Protein AF-A0AAN5I9F1-F1 (afdb_monomer)

Nearest PDB structures (foldseek):
  7kpx-assembly1_B  TM=1.986E-01  e=1.483E+00  Saccharomyces cerevisiae S288C

Solvent-accessible surface area (backbone atoms only — not comparable to full-atom values): 9242 Å² total; per-residue (Å²): 133,80,82,74,81,68,79,74,70,71,75,77,71,81,75,78,91,63,56,66,69,60,22,33,63,76,34,43,66,61,52,50,63,41,63,37,80,84,54,79,50,70,48,93,84,70,50,95,58,64,52,44,32,70,51,36,42,48,44,32,50,22,73,34,20,48,59,43,52,34,35,48,86,70,85,63,97,42,65,68,60,44,50,46,17,26,76,47,32,63,88,56,75,46,90,88,34,33,31,41,43,89,88,78,63,54,75,26,62,35,40,61,60,45,49,52,48,32,55,73,78,34,45,70,60,42,50,52,52,35,52,55,48,46,75,74,48,76,71,73,77,64,97,48,70,57,55,50,57,47,67,67,69,75,132

Radius of gyration: 16.29 Å; Cα contacts (8 Å, |Δi|>4): 177; chains: 1; bounding box: 37×48×40 Å

Structure (mmCIF, N/CA/C/O backbone):
data_AF-A0AAN5I9F1-F1
#
_entry.id   AF-A0AAN5I9F1-F1
#
loop_
_atom_site.group_PDB
_atom_site.id
_atom_site.type_symbol
_atom_site.label_atom_id
_atom_site.label_alt_id
_atom_site.label_comp_id
_atom_site.label_asym_id
_atom_site.label_entity_id
_atom_site.label_seq_id
_atom_site.pdbx_PDB_ins_code
_atom_site.Cartn_x
_atom_site.Cartn_y
_atom_site.Cartn_z
_atom_site.occupancy
_atom_site.B_iso_or_equiv
_atom_site.auth_seq_id
_atom_site.auth_comp_id
_atom_site.auth_asym_id
_atom_site.auth_atom_id
_atom_site.pdbx_PDB_model_num
ATOM 1 N N . MET A 1 1 ? -20.626 31.340 -11.389 1.00 38.56 1 MET A N 1
ATOM 2 C CA . MET A 1 1 ? -19.797 30.284 -12.006 1.00 38.56 1 MET A CA 1
ATOM 3 C C . MET A 1 1 ? -19.918 29.055 -11.125 1.00 38.56 1 MET A C 1
ATOM 5 O O . MET A 1 1 ? -19.467 29.113 -9.990 1.00 38.56 1 MET A O 1
ATOM 9 N N . SER A 1 2 ? -20.624 28.018 -11.587 1.00 39.06 2 SER A N 1
ATOM 10 C CA . SER A 1 2 ? -20.723 26.750 -10.853 1.00 39.06 2 SER A CA 1
ATOM 11 C C . SER A 1 2 ? -19.345 26.102 -10.751 1.00 39.06 2 SER A C 1
ATOM 13 O O . SER A 1 2 ? -18.607 26.140 -11.740 1.00 39.06 2 SER A O 1
ATOM 15 N N . PRO A 1 3 ? -18.987 25.501 -9.604 1.00 43.28 3 PRO A N 1
ATOM 16 C CA . PRO A 1 3 ? -17.798 24.674 -9.510 1.00 43.28 3 PRO A CA 1
ATOM 17 C C . PRO A 1 3 ? -17.951 23.541 -10.519 1.00 43.28 3 PRO A C 1
ATOM 19 O O . PRO A 1 3 ? -18.918 22.784 -10.470 1.00 43.28 3 PRO A O 1
ATOM 22 N N . THR A 1 4 ? -17.025 23.482 -11.466 1.00 45.12 4 THR A N 1
ATOM 23 C CA . THR A 1 4 ? -16.868 22.379 -12.403 1.00 45.12 4 THR A CA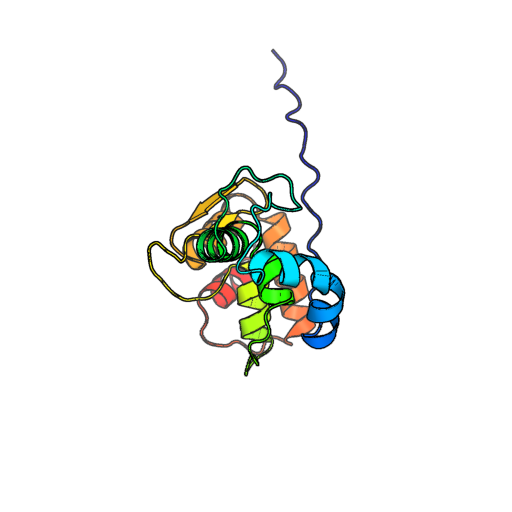 1
ATOM 24 C C . THR A 1 4 ? -16.932 21.068 -11.630 1.00 45.12 4 THR A C 1
ATOM 26 O O . THR A 1 4 ? -16.161 20.871 -10.688 1.00 45.12 4 THR A O 1
ATOM 29 N N . GLU A 1 5 ? -17.854 20.186 -12.027 1.00 43.50 5 GLU A N 1
ATOM 30 C CA . GLU A 1 5 ? -17.831 18.764 -11.698 1.00 43.50 5 GLU A CA 1
ATOM 31 C C . GLU A 1 5 ? -16.449 18.236 -12.072 1.00 43.50 5 GLU A C 1
ATOM 33 O O . GLU A 1 5 ? -16.166 17.860 -13.210 1.00 43.50 5 GLU A O 1
ATOM 38 N N . LYS A 1 6 ? -15.533 18.273 -11.103 1.00 41.56 6 LYS A N 1
ATOM 39 C CA . LYS A 1 6 ? -14.307 17.501 -11.155 1.00 41.56 6 LYS A CA 1
ATOM 40 C C . LYS A 1 6 ? -14.786 16.081 -11.367 1.00 41.56 6 LYS A C 1
ATOM 42 O O . LYS A 1 6 ? -15.486 15.565 -10.498 1.00 41.56 6 LYS A O 1
ATOM 47 N N . ASN A 1 7 ? -14.451 15.504 -12.523 1.00 38.41 7 ASN A N 1
ATOM 48 C CA . ASN A 1 7 ? -14.519 14.072 -12.778 1.00 38.41 7 ASN A CA 1
ATOM 49 C C . ASN A 1 7 ? -14.152 13.369 -11.471 1.00 38.41 7 ASN A C 1
ATOM 51 O O . ASN A 1 7 ? -12.974 13.351 -11.103 1.00 38.41 7 ASN A O 1
ATOM 55 N N . ARG A 1 8 ? -15.156 12.877 -10.729 1.00 40.22 8 ARG A N 1
ATOM 56 C CA . ARG A 1 8 ? -14.920 12.007 -9.584 1.00 40.22 8 ARG A CA 1
ATOM 57 C C . ARG A 1 8 ? -14.310 10.781 -10.224 1.00 40.22 8 ARG A C 1
ATOM 59 O O . ARG A 1 8 ? -15.023 9.946 -10.778 1.00 40.22 8 ARG A O 1
ATOM 66 N N . ILE A 1 9 ? -12.980 10.737 -10.239 1.00 44.44 9 ILE A N 1
ATOM 67 C CA . ILE A 1 9 ? -12.236 9.514 -10.475 1.00 44.44 9 ILE A CA 1
ATOM 68 C C . ILE A 1 9 ? -12.891 8.543 -9.506 1.00 44.44 9 ILE A C 1
ATOM 70 O O . ILE A 1 9 ? -12.842 8.781 -8.300 1.00 44.44 9 ILE A O 1
ATOM 74 N N . LYS A 1 10 ? -13.637 7.560 -10.036 1.00 45.25 10 LYS A N 1
ATOM 75 C CA . LYS A 1 10 ? -14.260 6.524 -9.213 1.00 45.25 10 LYS A CA 1
ATOM 76 C C . LYS A 1 10 ? -13.157 6.060 -8.284 1.00 45.25 10 LYS A C 1
ATOM 78 O O . LYS A 1 10 ? -12.128 5.612 -8.794 1.00 45.25 10 LYS A O 1
ATOM 83 N N . HIS A 1 11 ? -13.332 6.276 -6.979 1.00 49.12 11 HIS A N 1
ATOM 84 C CA . HIS A 1 11 ? -12.340 5.859 -6.002 1.00 49.12 11 HIS A CA 1
ATOM 85 C C . HIS A 1 11 ? -12.011 4.408 -6.343 1.00 49.12 11 HIS A C 1
ATOM 87 O O . HIS A 1 11 ? -12.949 3.607 -6.445 1.00 49.12 11 HIS A O 1
ATOM 93 N N . PRO A 1 12 ? -10.751 4.082 -6.678 1.00 61.00 12 PRO A N 1
ATOM 94 C CA . PRO A 1 12 ? -10.416 2.717 -7.020 1.00 61.00 12 PRO A CA 1
ATOM 95 C C . PRO A 1 12 ? -10.841 1.863 -5.832 1.00 61.00 12 PRO A C 1
ATOM 97 O O . PRO A 1 12 ? -10.392 2.083 -4.708 1.00 61.00 12 PRO A O 1
ATOM 100 N N . SER A 1 13 ? -11.786 0.955 -6.078 1.00 68.00 13 SER A N 1
ATOM 101 C CA . SER A 1 13 ? -12.277 0.034 -5.061 1.00 68.00 13 SER A CA 1
ATOM 102 C C . SER A 1 13 ? -11.080 -0.679 -4.455 1.00 68.00 13 SER A C 1
ATOM 104 O O . SER A 1 13 ? -10.219 -1.150 -5.209 1.00 68.00 13 SER A O 1
ATOM 106 N N . ILE A 1 14 ? -11.038 -0.780 -3.126 1.00 75.56 14 ILE A N 1
ATOM 107 C CA . ILE A 1 14 ? -9.993 -1.525 -2.429 1.00 75.56 14 ILE A CA 1
ATOM 108 C C . ILE A 1 14 ? -9.919 -2.918 -3.042 1.00 75.56 14 ILE A C 1
ATOM 110 O O . ILE A 1 14 ? -10.869 -3.698 -2.999 1.00 75.56 14 ILE A O 1
ATOM 114 N N . THR A 1 15 ? -8.784 -3.234 -3.660 1.00 82.56 15 THR A N 1
ATOM 115 C CA . THR A 1 15 ? -8.563 -4.581 -4.173 1.00 82.56 15 THR A CA 1
ATOM 116 C C . THR A 1 15 ? -8.537 -5.532 -2.981 1.00 82.56 15 THR A C 1
ATOM 118 O O . THR A 1 15 ? -7.743 -5.267 -2.074 1.00 82.56 15 THR A O 1
ATOM 121 N N . PRO A 1 16 ? -9.317 -6.626 -2.966 1.00 85.44 16 PRO A N 1
ATOM 122 C CA . PRO A 1 16 ? -9.365 -7.526 -1.818 1.00 85.44 16 PRO A CA 1
ATOM 123 C C . PRO A 1 16 ? -7.975 -8.016 -1.417 1.00 85.44 16 PRO A C 1
ATOM 125 O O . PRO A 1 16 ? -7.178 -8.398 -2.287 1.00 85.44 16 PRO A O 1
ATOM 128 N N . PHE A 1 17 ? -7.679 -8.014 -0.117 1.00 89.50 17 PHE A N 1
ATOM 129 C CA . PHE A 1 17 ? -6.482 -8.676 0.380 1.00 89.50 17 PHE A CA 1
ATOM 130 C C . PHE A 1 17 ? -6.622 -10.192 0.200 1.00 89.50 17 PHE A C 1
ATOM 132 O O . PHE A 1 17 ? -7.605 -10.805 0.604 1.00 89.50 17 PHE A O 1
ATOM 139 N N . VAL A 1 18 ? -5.636 -10.809 -0.449 1.00 88.19 18 VAL A N 1
ATOM 140 C CA . VAL A 1 18 ? -5.637 -12.247 -0.742 1.00 88.19 18 VAL A CA 1
ATOM 141 C C . VAL A 1 18 ? -4.389 -12.905 -0.178 1.00 88.19 18 VAL A C 1
ATOM 143 O O . VAL A 1 18 ? -3.351 -12.255 -0.016 1.00 88.19 18 VAL A O 1
ATOM 146 N N . SER A 1 19 ? -4.460 -14.216 0.060 1.00 82.44 19 SER A N 1
ATOM 147 C CA . SER A 1 19 ? -3.309 -15.020 0.483 1.00 82.44 19 SER A CA 1
ATOM 148 C C . SER A 1 19 ? -2.105 -14.846 -0.454 1.00 82.44 19 SER A C 1
ATOM 150 O O . SER A 1 19 ? -2.231 -14.446 -1.617 1.00 82.44 19 SER A O 1
ATOM 152 N N . SER A 1 20 ? -0.906 -15.132 0.050 1.00 79.38 20 SER A N 1
ATOM 153 C CA . SER A 1 20 ? 0.339 -14.986 -0.716 1.00 79.38 20 SER A CA 1
ATOM 154 C C . SER A 1 20 ? 0.377 -15.851 -1.979 1.00 79.38 20 SER A C 1
ATOM 156 O O . SER A 1 20 ? 0.851 -15.387 -3.018 1.00 79.38 20 SER A O 1
ATOM 158 N N . ALA A 1 21 ? -0.169 -17.069 -1.924 1.00 82.00 21 ALA A N 1
ATOM 159 C CA . ALA A 1 21 ? -0.315 -17.942 -3.086 1.00 82.00 21 ALA A CA 1
ATOM 160 C C . ALA A 1 21 ? -1.233 -17.311 -4.145 1.00 82.00 21 ALA A C 1
ATOM 162 O O . ALA A 1 21 ? -0.801 -17.075 -5.273 1.00 82.00 21 ALA A O 1
ATOM 163 N N . ASN A 1 22 ? -2.444 -16.908 -3.750 1.00 86.31 22 ASN A N 1
ATOM 164 C CA . ASN A 1 22 ? -3.429 -16.334 -4.669 1.00 86.31 22 ASN A CA 1
ATOM 165 C C . ASN A 1 22 ? -2.940 -15.015 -5.285 1.00 86.31 22 ASN A C 1
ATOM 167 O O . ASN A 1 22 ? -3.141 -14.767 -6.472 1.00 86.31 22 ASN A O 1
ATOM 171 N N . GLY A 1 23 ? -2.259 -14.174 -4.501 1.00 87.12 23 GLY A N 1
ATOM 172 C CA . GLY A 1 23 ? -1.660 -12.936 -5.000 1.00 87.12 23 GLY A CA 1
ATOM 173 C C . GLY A 1 23 ? -0.580 -13.189 -6.054 1.00 87.12 23 GLY A C 1
ATOM 174 O O . GLY A 1 23 ? -0.508 -12.482 -7.057 1.00 87.12 23 GLY A O 1
ATOM 175 N N . ARG A 1 24 ? 0.245 -14.226 -5.882 1.00 86.50 24 ARG A N 1
ATOM 176 C CA . ARG A 1 24 ? 1.304 -14.562 -6.847 1.00 86.50 24 ARG A CA 1
ATOM 177 C C . ARG A 1 24 ? 0.767 -15.000 -8.198 1.00 86.50 24 ARG A C 1
ATOM 179 O O . ARG A 1 24 ? 1.383 -14.641 -9.203 1.00 86.50 24 ARG A O 1
ATOM 186 N N . ASP A 1 25 ? -0.318 -15.760 -8.197 1.00 89.62 25 ASP A N 1
ATOM 187 C CA . ASP A 1 25 ? -0.940 -16.258 -9.420 1.00 89.62 25 ASP A CA 1
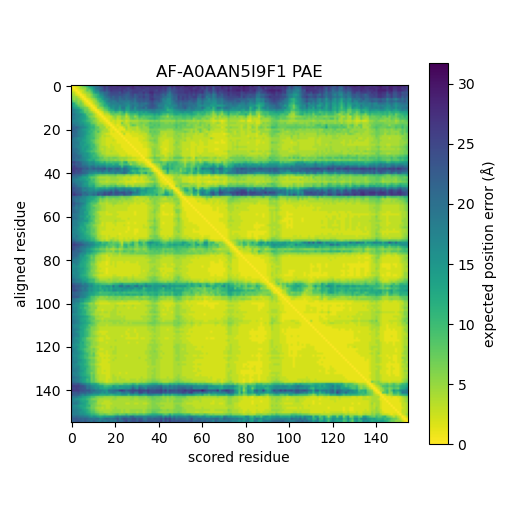ATOM 188 C C . ASP A 1 25 ? -1.722 -15.140 -10.109 1.00 89.62 25 ASP A C 1
ATOM 190 O O . ASP A 1 25 ? -1.526 -14.891 -11.298 1.00 89.62 25 ASP A O 1
ATOM 194 N N . LYS A 1 26 ? -2.500 -14.369 -9.336 1.00 91.06 26 LYS A N 1
ATOM 195 C CA . LYS A 1 26 ? -3.262 -13.216 -9.836 1.00 91.06 26 LYS A CA 1
ATOM 196 C C . LYS A 1 26 ? -2.382 -12.173 -10.532 1.00 91.06 26 LYS A C 1
ATOM 198 O O . LYS A 1 26 ? -2.794 -11.603 -11.536 1.00 91.06 26 LYS A O 1
ATOM 203 N N . TYR A 1 27 ? -1.179 -11.927 -10.012 1.00 91.25 27 TYR A N 1
ATOM 204 C CA . TYR A 1 27 ? -0.255 -10.902 -10.514 1.00 91.25 27 TYR A CA 1
ATOM 205 C C . TYR A 1 27 ? 1.011 -11.509 -11.146 1.00 91.25 27 TYR A C 1
ATOM 207 O O . TYR A 1 27 ? 2.108 -10.947 -11.056 1.00 91.25 27 TYR A O 1
ATOM 215 N N . ALA A 1 28 ? 0.891 -12.687 -11.768 1.00 90.69 28 ALA A N 1
ATOM 216 C CA . ALA A 1 28 ? 2.015 -13.367 -12.409 1.00 90.69 28 ALA A CA 1
ATOM 217 C C . ALA A 1 28 ? 2.643 -12.535 -13.541 1.00 90.69 28 ALA A C 1
ATOM 219 O O . ALA A 1 28 ? 3.868 -12.463 -13.636 1.00 90.69 28 ALA A O 1
ATOM 220 N N . GLU A 1 29 ? 1.830 -11.864 -14.359 1.00 89.06 29 GLU A N 1
ATOM 221 C CA . GLU A 1 29 ? 2.308 -10.997 -15.444 1.00 89.06 29 GLU A CA 1
ATOM 222 C C . GLU A 1 29 ? 3.112 -9.810 -14.915 1.00 89.06 29 GLU A C 1
ATOM 224 O O . GLU A 1 29 ? 4.243 -9.585 -15.347 1.00 89.06 29 GLU A O 1
ATOM 229 N N . ASP A 1 30 ? 2.564 -9.090 -13.934 1.00 89.31 30 ASP A N 1
ATOM 230 C CA . ASP A 1 30 ? 3.222 -7.957 -13.293 1.00 89.31 30 ASP A CA 1
ATOM 231 C C . ASP A 1 30 ? 4.590 -8.363 -12.727 1.00 89.31 30 ASP A C 1
ATOM 233 O O . ASP A 1 30 ? 5.603 -7.694 -12.952 1.00 89.31 30 ASP A O 1
ATOM 237 N N . ARG A 1 31 ? 4.665 -9.550 -12.110 1.00 89.00 31 ARG A N 1
ATOM 238 C CA . ARG A 1 31 ? 5.935 -10.121 -11.648 1.00 89.00 31 ARG A CA 1
ATOM 239 C C . ARG A 1 31 ? 6.951 -10.327 -12.756 1.00 89.00 31 ARG A C 1
ATOM 241 O O . ARG A 1 31 ? 8.137 -10.118 -12.508 1.00 89.00 31 ARG A O 1
ATOM 248 N N . ILE A 1 32 ? 6.531 -10.781 -13.934 1.00 87.38 32 ILE A N 1
ATOM 249 C CA . ILE A 1 32 ? 7.433 -10.937 -15.080 1.00 87.38 32 ILE A CA 1
ATOM 250 C C . ILE A 1 32 ? 7.925 -9.553 -15.518 1.00 87.38 32 ILE A C 1
ATOM 252 O O . ILE A 1 32 ? 9.110 -9.406 -15.809 1.00 87.38 32 ILE A O 1
ATOM 256 N N . LEU A 1 33 ? 7.059 -8.530 -15.521 1.00 84.38 33 LEU A N 1
ATOM 257 C CA . LEU A 1 33 ? 7.427 -7.159 -15.895 1.00 84.38 33 LEU A CA 1
ATOM 258 C C . LEU A 1 33 ? 8.543 -6.595 -15.011 1.00 84.38 33 LEU A C 1
ATOM 260 O O . LEU A 1 33 ? 9.546 -6.136 -15.550 1.00 84.38 33 LEU A O 1
ATOM 264 N N . TRP A 1 34 ? 8.423 -6.667 -13.683 1.00 82.56 34 TRP A N 1
ATOM 265 C CA . TRP A 1 34 ? 9.446 -6.093 -12.798 1.00 82.56 34 TRP A CA 1
ATOM 266 C C . TRP A 1 34 ? 10.624 -7.020 -12.489 1.00 82.56 34 TRP A C 1
ATOM 268 O O . TRP A 1 34 ? 11.543 -6.572 -11.814 1.00 82.56 34 TRP A O 1
ATOM 278 N N . ARG A 1 35 ? 10.605 -8.295 -12.914 1.00 82.56 35 ARG A N 1
ATOM 279 C CA . ARG A 1 35 ? 11.746 -9.230 -12.781 1.00 82.56 35 ARG A CA 1
ATOM 280 C C . ARG A 1 35 ? 12.563 -9.393 -14.061 1.00 82.56 35 ARG A C 1
ATOM 282 O O . ARG A 1 35 ? 13.670 -9.917 -13.997 1.00 82.56 35 ARG A O 1
ATOM 289 N N . ALA A 1 36 ? 12.030 -9.007 -15.218 1.00 76.88 36 ALA A N 1
ATOM 290 C CA . ALA A 1 36 ? 12.733 -9.168 -16.484 1.00 76.88 36 ALA A CA 1
ATOM 291 C C . ALA A 1 36 ? 13.957 -8.240 -16.546 1.00 76.88 36 ALA A C 1
ATOM 293 O O . ALA A 1 36 ? 13.831 -7.019 -16.516 1.00 76.88 36 ALA A O 1
ATOM 294 N N . SER A 1 37 ? 15.147 -8.827 -16.670 1.00 65.88 37 SER A N 1
ATOM 295 C CA . SER A 1 37 ? 16.429 -8.110 -16.679 1.00 65.88 37 SER A CA 1
ATOM 296 C C . SER A 1 37 ? 16.724 -7.378 -17.998 1.00 65.88 37 SER A C 1
ATOM 298 O O . SER A 1 37 ? 17.614 -6.534 -18.033 1.00 65.88 37 SER A O 1
ATOM 300 N N . HIS A 1 38 ? 16.015 -7.712 -19.085 1.00 58.28 38 HIS A N 1
ATOM 301 C CA . HIS A 1 38 ? 16.458 -7.422 -20.460 1.00 58.28 38 HIS A CA 1
ATOM 302 C C . HIS A 1 38 ? 15.396 -6.804 -21.380 1.00 58.28 38 HIS A C 1
ATOM 304 O O . HIS A 1 38 ? 15.503 -6.925 -22.596 1.00 58.28 38 HIS A O 1
ATOM 310 N N . CYS A 1 39 ? 14.349 -6.171 -20.851 1.00 53.00 39 CYS A N 1
ATOM 311 C CA . CYS A 1 39 ? 13.288 -5.645 -21.705 1.00 53.00 39 CYS A CA 1
ATOM 312 C C . CYS A 1 39 ? 12.922 -4.213 -21.321 1.00 53.00 39 CYS A C 1
ATOM 314 O O . CYS A 1 39 ? 12.560 -3.941 -20.178 1.00 53.00 39 CYS A O 1
ATOM 316 N N . THR A 1 40 ? 12.987 -3.321 -22.307 1.00 56.88 40 THR A N 1
ATOM 317 C CA . THR A 1 40 ? 12.388 -1.992 -22.270 1.00 56.88 40 THR A CA 1
ATOM 318 C C . THR A 1 40 ? 10.874 -2.171 -22.168 1.00 56.88 40 THR A C 1
ATOM 320 O O . THR A 1 40 ? 10.227 -2.524 -23.153 1.00 56.88 40 THR A O 1
ATOM 323 N N . ARG A 1 41 ? 10.298 -2.023 -20.974 1.00 66.31 41 ARG A N 1
ATOM 324 C CA . ARG A 1 41 ? 8.856 -2.204 -20.771 1.00 66.31 41 ARG A CA 1
ATOM 325 C C . ARG A 1 41 ? 8.248 -0.934 -20.216 1.00 66.31 41 ARG A C 1
ATOM 327 O O . ARG A 1 41 ? 8.767 -0.370 -19.260 1.00 66.31 41 ARG A O 1
ATOM 334 N N . SER A 1 42 ? 7.135 -0.518 -20.805 1.00 78.94 42 SER A N 1
ATOM 335 C CA . SER A 1 42 ? 6.224 0.425 -20.173 1.00 78.94 42 SER A CA 1
ATOM 336 C C . SER A 1 42 ? 5.515 -0.260 -19.007 1.00 78.94 42 SER A C 1
ATOM 338 O O . SER A 1 42 ? 5.312 -1.480 -19.001 1.00 78.94 42 SER A O 1
ATOM 340 N N . CYS A 1 43 ? 5.117 0.523 -18.010 1.00 83.75 43 CYS A N 1
ATOM 341 C CA . CYS A 1 43 ? 4.248 0.016 -16.962 1.00 83.75 43 CYS A CA 1
ATOM 342 C C . CYS A 1 43 ? 2.904 -0.440 -17.564 1.00 83.75 43 CYS A C 1
ATOM 344 O O . CYS A 1 43 ? 2.325 0.266 -18.392 1.00 83.75 43 CYS A O 1
ATOM 346 N N . LYS A 1 44 ? 2.385 -1.597 -17.125 1.00 85.38 44 LYS A N 1
ATOM 347 C CA . LYS A 1 44 ? 1.071 -2.134 -17.537 1.00 85.38 44 LYS A CA 1
ATOM 348 C C . LYS A 1 44 ? -0.075 -1.163 -17.238 1.00 85.38 44 LYS A C 1
ATOM 350 O O . LYS A 1 44 ? -1.066 -1.148 -17.957 1.00 85.38 44 LYS A O 1
ATOM 355 N N . TYR A 1 45 ? 0.092 -0.329 -16.214 1.00 86.50 45 TYR A N 1
ATOM 356 C CA . TYR A 1 45 ? -0.886 0.660 -15.764 1.00 86.50 45 TYR A CA 1
ATOM 357 C C . TYR A 1 45 ? -0.752 2.020 -16.473 1.00 86.50 45 TYR A C 1
ATOM 359 O O . TYR A 1 45 ? -1.328 3.006 -16.024 1.00 86.50 45 TYR A O 1
ATOM 367 N N . GLY A 1 46 ? 0.022 2.104 -17.563 1.00 84.12 46 GLY A N 1
ATOM 368 C CA . GLY A 1 46 ? 0.152 3.326 -18.365 1.00 84.12 46 GLY A CA 1
ATOM 369 C C . GLY A 1 46 ? 1.031 4.416 -17.743 1.00 84.12 46 GLY A C 1
ATOM 370 O O . GLY A 1 46 ? 1.039 5.546 -18.224 1.00 84.12 46 GLY A O 1
ATOM 371 N N . CYS A 1 47 ? 1.785 4.108 -16.685 1.00 84.31 47 CYS A N 1
ATOM 372 C CA . CYS A 1 47 ? 2.731 5.057 -16.103 1.00 84.31 47 CYS A CA 1
ATOM 373 C C . CYS A 1 47 ? 3.939 5.282 -17.030 1.00 84.31 47 CYS A C 1
ATOM 375 O O . CYS A 1 47 ? 4.511 4.329 -17.566 1.00 84.31 47 CYS A O 1
ATOM 377 N N . ILE A 1 48 ? 4.354 6.542 -17.184 1.00 67.12 48 ILE A N 1
ATOM 378 C CA . ILE A 1 48 ? 5.470 6.949 -18.050 1.00 67.12 48 ILE A CA 1
ATOM 379 C C . ILE A 1 48 ? 6.789 6.784 -17.284 1.00 67.12 48 ILE A C 1
ATOM 381 O O . ILE A 1 48 ? 7.190 7.711 -16.588 1.00 67.12 48 ILE A O 1
ATOM 385 N N . HIS A 1 49 ? 7.467 5.633 -17.383 1.00 65.19 49 HIS A N 1
ATOM 386 C CA . HIS A 1 49 ? 8.788 5.441 -16.761 1.00 65.19 49 HIS A CA 1
ATOM 387 C C . HIS A 1 49 ? 9.725 4.490 -17.524 1.00 65.19 49 HIS A C 1
ATOM 389 O O . HIS A 1 49 ? 9.288 3.614 -18.267 1.00 65.19 49 HIS A O 1
ATOM 395 N N . ASP A 1 50 ? 11.023 4.711 -17.282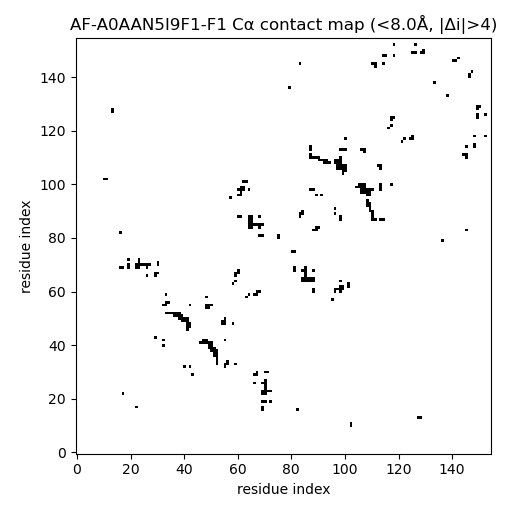 1.00 57.72 50 ASP A N 1
ATOM 396 C CA . ASP A 1 50 ? 12.194 4.178 -17.977 1.00 57.72 50 ASP A CA 1
ATOM 397 C C . ASP A 1 50 ? 12.496 2.675 -17.834 1.00 57.72 50 ASP A C 1
ATOM 399 O O . ASP A 1 50 ? 12.108 1.964 -16.908 1.00 57.72 50 ASP A O 1
ATOM 403 N N . VAL A 1 51 ? 13.327 2.271 -18.789 1.00 67.56 51 VAL A N 1
ATOM 404 C CA . VAL A 1 51 ? 13.627 0.973 -19.398 1.00 67.56 51 VAL A CA 1
ATOM 405 C C . VAL A 1 51 ? 14.426 -0.069 -18.595 1.00 67.56 51 VAL A C 1
ATOM 407 O O . VAL A 1 51 ? 14.668 -1.156 -19.119 1.00 67.56 51 VAL A O 1
ATOM 410 N N . THR A 1 52 ? 14.843 0.200 -17.350 1.00 80.81 52 THR A N 1
ATOM 411 C CA . THR A 1 52 ? 15.695 -0.746 -16.588 1.00 80.81 52 THR A CA 1
ATOM 412 C C . THR A 1 52 ? 14.924 -1.560 -15.547 1.00 80.81 52 THR A C 1
ATOM 414 O O . THR A 1 52 ? 13.968 -1.083 -14.938 1.00 80.81 52 THR A O 1
ATOM 417 N N . HIS A 1 53 ? 15.397 -2.778 -15.263 1.00 82.88 53 HIS A N 1
ATOM 418 C CA . HIS A 1 53 ? 14.841 -3.653 -14.222 1.00 82.88 53 HIS A CA 1
ATOM 419 C C . HIS A 1 53 ? 14.750 -2.965 -12.845 1.00 82.88 53 HIS A C 1
ATOM 421 O O . HIS A 1 53 ? 13.699 -2.971 -12.202 1.00 82.88 53 HIS A O 1
ATOM 427 N N . THR A 1 54 ? 15.827 -2.307 -12.403 1.00 85.81 54 THR A N 1
ATOM 428 C CA . THR A 1 54 ? 15.865 -1.597 -11.112 1.00 85.81 54 THR A CA 1
ATOM 429 C C . THR A 1 54 ? 14.885 -0.424 -11.072 1.00 85.81 54 THR A C 1
ATOM 431 O O . THR A 1 54 ? 14.236 -0.198 -10.043 1.00 85.81 54 THR A O 1
ATOM 434 N N . ALA A 1 55 ? 14.737 0.304 -12.186 1.00 86.38 55 ALA A N 1
ATOM 435 C CA . ALA A 1 55 ? 13.753 1.376 -12.301 1.00 86.38 55 ALA A CA 1
ATOM 436 C C . ALA A 1 55 ? 12.325 0.826 -12.211 1.00 86.38 55 ALA A C 1
ATOM 438 O O . ALA A 1 55 ? 11.533 1.350 -11.431 1.00 86.38 55 ALA A O 1
ATOM 439 N N . MET A 1 56 ? 12.024 -0.281 -12.897 1.00 87.69 56 MET A N 1
ATOM 440 C CA . MET A 1 56 ? 10.700 -0.906 -12.861 1.00 87.69 56 MET A CA 1
ATOM 441 C C . MET A 1 56 ? 10.337 -1.421 -11.462 1.00 87.69 56 MET A C 1
ATOM 443 O O . MET A 1 56 ? 9.240 -1.164 -10.969 1.00 87.69 56 MET A O 1
ATOM 447 N N . MET A 1 57 ? 11.266 -2.077 -10.759 1.00 88.38 57 MET A N 1
ATOM 448 C CA . MET A 1 57 ? 11.038 -2.484 -9.367 1.00 88.38 57 MET A CA 1
ATOM 449 C C . MET A 1 57 ? 10.773 -1.286 -8.448 1.00 88.38 57 MET A C 1
ATOM 451 O O . MET A 1 57 ? 9.889 -1.341 -7.592 1.00 88.38 57 MET A O 1
ATOM 455 N N . THR A 1 58 ? 11.542 -0.208 -8.608 1.00 88.81 58 THR A N 1
ATOM 456 C CA . THR A 1 58 ? 11.368 1.023 -7.823 1.00 88.81 58 THR A CA 1
ATOM 457 C C . THR A 1 58 ? 10.024 1.677 -8.130 1.00 88.81 58 THR A C 1
ATOM 459 O O . THR A 1 58 ? 9.321 2.094 -7.212 1.00 88.81 58 THR A O 1
ATOM 462 N N . HIS A 1 59 ? 9.638 1.702 -9.404 1.00 89.69 59 HIS A N 1
ATOM 463 C CA . HIS A 1 59 ? 8.359 2.209 -9.871 1.00 89.69 59 HIS A CA 1
ATOM 464 C C . HIS A 1 59 ? 7.191 1.436 -9.247 1.00 89.69 59 HIS A C 1
ATOM 466 O O . HIS A 1 59 ? 6.361 2.048 -8.582 1.00 89.69 59 HIS A O 1
ATOM 472 N N . TYR A 1 60 ? 7.173 0.104 -9.338 1.00 90.69 60 TYR A N 1
ATOM 473 C CA . TYR A 1 60 ? 6.115 -0.707 -8.726 1.00 90.69 60 TYR A CA 1
ATOM 474 C C . TYR A 1 60 ? 6.056 -0.537 -7.204 1.00 90.69 60 TYR A C 1
ATOM 476 O O . TYR A 1 60 ? 4.982 -0.352 -6.649 1.00 90.69 60 TYR A O 1
ATOM 484 N N . ARG A 1 61 ? 7.198 -0.491 -6.507 1.00 90.81 61 ARG A N 1
ATOM 485 C CA . ARG A 1 61 ? 7.215 -0.227 -5.054 1.00 90.81 61 ARG A CA 1
ATOM 486 C C . ARG A 1 61 ? 6.689 1.157 -4.670 1.00 90.81 61 ARG A C 1
ATOM 488 O O . ARG A 1 61 ? 6.312 1.343 -3.515 1.00 90.81 61 ARG A O 1
ATOM 495 N N . LYS A 1 62 ? 6.727 2.126 -5.585 1.00 91.12 62 LYS A N 1
ATOM 496 C CA . LYS A 1 62 ? 6.277 3.499 -5.344 1.00 91.12 62 LYS A CA 1
ATOM 497 C C . LYS A 1 62 ? 4.818 3.715 -5.745 1.00 91.12 62 LYS A C 1
ATOM 499 O O . LYS A 1 62 ? 4.083 4.308 -4.963 1.00 91.12 62 LYS A O 1
ATOM 504 N N . PHE A 1 63 ? 4.433 3.255 -6.932 1.00 90.69 63 PHE A N 1
ATOM 505 C CA . PHE A 1 63 ? 3.160 3.570 -7.589 1.00 90.69 63 PHE A CA 1
ATOM 506 C C . PHE A 1 63 ? 2.156 2.414 -7.607 1.00 90.69 63 PHE A C 1
ATOM 508 O O . PHE A 1 63 ? 0.976 2.659 -7.810 1.00 90.69 63 PHE A O 1
ATOM 515 N N . HIS A 1 64 ? 2.611 1.180 -7.384 1.00 92.00 64 HIS A N 1
ATOM 516 C CA . HIS A 1 64 ? 1.792 -0.036 -7.455 1.00 92.00 64 HIS A CA 1
ATOM 517 C C . HIS A 1 64 ? 2.158 -0.990 -6.313 1.00 92.00 64 HIS A C 1
ATOM 519 O O . HIS A 1 64 ? 2.394 -2.182 -6.525 1.00 92.00 64 HIS A O 1
ATOM 525 N N . TYR A 1 65 ? 2.346 -0.454 -5.101 1.00 92.50 65 TYR A N 1
ATOM 526 C CA . TYR A 1 65 ? 2.785 -1.263 -3.962 1.00 92.50 65 TYR A CA 1
ATOM 527 C C . TYR A 1 65 ? 1.723 -2.282 -3.540 1.00 92.50 65 TYR A C 1
ATOM 529 O O . TYR A 1 65 ? 2.076 -3.375 -3.102 1.00 92.50 65 TYR A O 1
ATOM 537 N N . ASP A 1 66 ? 0.451 -1.960 -3.748 1.00 93.06 66 ASP A N 1
ATOM 538 C CA . ASP A 1 66 ? -0.690 -2.857 -3.603 1.00 93.06 66 ASP A CA 1
ATOM 539 C C . ASP A 1 66 ? -0.527 -4.119 -4.459 1.00 93.06 66 ASP A C 1
ATOM 541 O O . ASP A 1 66 ? -0.627 -5.236 -3.956 1.00 93.06 66 ASP A O 1
ATOM 545 N N . VAL A 1 67 ? -0.136 -3.963 -5.722 1.00 92.50 67 VAL A N 1
ATOM 546 C CA . VAL A 1 67 ? 0.150 -5.081 -6.630 1.00 92.50 67 VAL A CA 1
ATOM 547 C C . VAL A 1 67 ? 1.474 -5.757 -6.275 1.00 92.50 67 VAL A C 1
ATOM 549 O O . VAL A 1 67 ? 1.569 -6.984 -6.167 1.00 92.50 67 VAL A O 1
ATOM 552 N N . TYR A 1 68 ? 2.521 -4.959 -6.071 1.00 92.19 68 TYR A N 1
ATOM 553 C CA . TYR A 1 68 ? 3.876 -5.450 -5.857 1.00 92.19 68 TYR A CA 1
ATOM 554 C C . TYR A 1 68 ? 3.971 -6.345 -4.619 1.00 92.19 68 TYR A C 1
ATOM 556 O O . TYR A 1 68 ? 4.547 -7.432 -4.693 1.00 92.19 68 TYR A O 1
ATOM 564 N N . TYR A 1 69 ? 3.414 -5.918 -3.481 1.00 92.06 69 TYR A N 1
ATOM 565 C CA . TYR A 1 69 ? 3.492 -6.683 -2.234 1.00 92.06 69 TYR A CA 1
ATOM 566 C C . TYR A 1 69 ? 2.477 -7.831 -2.172 1.00 92.06 69 TYR A C 1
ATOM 568 O O . TYR A 1 69 ? 2.753 -8.823 -1.491 1.00 92.06 69 TYR A O 1
ATOM 576 N N . LEU A 1 70 ? 1.380 -7.779 -2.942 1.00 92.00 70 LEU A N 1
ATOM 577 C CA . LEU A 1 70 ? 0.513 -8.946 -3.135 1.00 92.00 70 LEU A CA 1
ATOM 578 C C . LEU A 1 70 ? 1.245 -10.067 -3.879 1.00 92.00 70 LEU A C 1
ATOM 580 O O . LEU A 1 70 ? 1.085 -11.232 -3.512 1.00 92.00 70 LEU A O 1
ATOM 584 N N . ALA A 1 71 ? 2.078 -9.721 -4.864 1.00 90.12 71 ALA A N 1
ATOM 585 C CA . ALA A 1 71 ? 2.772 -10.683 -5.719 1.00 90.12 71 ALA A CA 1
ATOM 586 C C . ALA A 1 71 ? 4.219 -11.014 -5.288 1.00 90.12 71 ALA A C 1
ATOM 588 O O . ALA A 1 71 ? 4.867 -11.897 -5.865 1.00 90.12 71 ALA A O 1
ATOM 589 N N . ALA A 1 72 ? 4.787 -10.292 -4.319 1.00 85.50 72 ALA A N 1
ATOM 590 C CA . ALA A 1 72 ? 6.164 -10.498 -3.879 1.00 85.50 72 ALA A CA 1
ATOM 591 C C . ALA A 1 72 ? 6.369 -11.897 -3.262 1.00 85.50 72 ALA A C 1
ATOM 593 O O . ALA A 1 72 ? 5.550 -12.396 -2.501 1.00 85.50 72 ALA A O 1
ATOM 594 N N . HIS A 1 73 ? 7.516 -12.524 -3.554 1.00 64.94 73 HIS A N 1
ATOM 595 C CA . HIS A 1 73 ? 7.876 -13.874 -3.069 1.00 64.94 73 HIS A CA 1
ATOM 596 C C . HIS A 1 73 ? 8.491 -13.902 -1.671 1.00 64.94 73 HIS A C 1
ATOM 598 O O . HIS A 1 73 ? 9.016 -14.932 -1.259 1.00 64.94 73 HIS A O 1
ATOM 604 N N . ARG A 1 74 ? 8.497 -12.781 -0.950 1.00 69.38 74 ARG A N 1
ATOM 605 C CA . ARG A 1 74 ? 9.022 -12.805 0.414 1.00 69.38 74 ARG A CA 1
ATOM 606 C C . ARG A 1 74 ? 8.054 -13.619 1.262 1.00 69.38 74 ARG A C 1
ATOM 608 O O . ARG A 1 74 ? 6.862 -13.331 1.254 1.00 69.38 74 ARG A O 1
ATOM 615 N N . SER A 1 75 ? 8.565 -14.635 1.952 1.00 74.31 75 SER A N 1
ATOM 616 C CA . SER A 1 75 ? 7.856 -15.217 3.084 1.00 74.31 75 SER A CA 1
ATOM 617 C C . SER A 1 75 ? 7.639 -14.087 4.080 1.00 74.31 75 SER A C 1
ATOM 619 O O . SER A 1 75 ? 8.598 -13.497 4.581 1.00 74.31 75 SER A O 1
ATOM 621 N N . TRP A 1 76 ? 6.384 -13.725 4.294 1.00 80.06 76 TRP A N 1
ATOM 622 C CA . TRP A 1 76 ? 6.035 -12.795 5.347 1.00 80.06 76 TRP A CA 1
ATOM 623 C C . TRP A 1 76 ? 5.811 -13.629 6.592 1.00 80.06 76 TRP A C 1
ATOM 625 O O . TRP A 1 76 ? 4.911 -14.457 6.619 1.00 80.06 76 TRP A O 1
ATOM 635 N N . GLU A 1 77 ? 6.635 -13.414 7.613 1.00 78.50 77 GLU A N 1
ATOM 636 C CA . GLU A 1 77 ? 6.467 -14.086 8.908 1.00 78.50 77 GLU A CA 1
ATOM 637 C C . GLU A 1 77 ? 5.088 -13.791 9.517 1.00 78.50 77 GLU A C 1
ATOM 639 O O . GLU A 1 77 ? 4.565 -14.575 10.303 1.00 78.50 77 GLU A O 1
ATOM 644 N N . HIS A 1 78 ? 4.483 -12.659 9.135 1.00 86.00 78 HIS A N 1
ATOM 645 C CA . HIS A 1 78 ? 3.192 -12.199 9.626 1.00 86.00 78 HIS A CA 1
ATOM 646 C C . HIS A 1 78 ? 2.357 -11.598 8.488 1.00 86.00 78 HIS A C 1
ATOM 648 O O . HIS A 1 78 ? 2.757 -10.588 7.901 1.00 86.00 78 HIS A O 1
ATOM 654 N N . GLU A 1 79 ? 1.177 -12.167 8.215 1.00 88.19 79 GLU A N 1
ATOM 655 C CA . GLU A 1 79 ? 0.245 -11.661 7.189 1.00 88.19 79 GLU A CA 1
ATOM 656 C C . GLU A 1 79 ? -0.178 -10.209 7.458 1.00 88.19 79 GLU A C 1
ATOM 658 O O . GLU A 1 79 ? -0.275 -9.423 6.523 1.00 88.19 79 GLU A O 1
ATOM 663 N N . GLN A 1 80 ? -0.282 -9.791 8.722 1.00 90.88 80 GLN A N 1
ATOM 664 C CA . GLN A 1 80 ? -0.536 -8.391 9.084 1.00 90.88 80 GLN A CA 1
ATOM 665 C C . GLN A 1 80 ? 0.532 -7.429 8.531 1.00 90.88 80 GLN A C 1
ATOM 667 O O . GLN A 1 80 ? 0.212 -6.370 7.994 1.00 90.88 80 GLN A O 1
ATOM 672 N N . ARG A 1 81 ? 1.822 -7.798 8.596 1.00 90.12 81 ARG A N 1
ATOM 673 C CA . ARG A 1 81 ? 2.904 -6.977 8.015 1.00 90.12 81 ARG A CA 1
ATOM 674 C C . ARG A 1 81 ? 2.793 -6.906 6.497 1.00 90.12 81 ARG A C 1
ATOM 676 O O . ARG A 1 81 ? 3.079 -5.862 5.913 1.00 90.12 81 ARG A O 1
ATOM 683 N N . ARG A 1 82 ? 2.372 -8.003 5.864 1.00 91.69 82 ARG A N 1
ATOM 684 C CA . ARG A 1 82 ? 2.119 -8.042 4.423 1.00 91.69 82 ARG A CA 1
ATOM 685 C C . ARG A 1 82 ? 0.944 -7.148 4.053 1.00 91.69 82 ARG A C 1
ATOM 687 O O . ARG A 1 82 ? 1.072 -6.376 3.111 1.00 91.69 82 ARG A O 1
ATOM 694 N N . TRP A 1 83 ? -0.151 -7.207 4.804 1.00 93.62 83 TRP A N 1
ATOM 695 C CA . TRP A 1 83 ? -1.308 -6.337 4.617 1.00 93.62 83 TRP A CA 1
ATOM 696 C C . TRP A 1 83 ? -0.908 -4.865 4.707 1.00 93.62 83 TRP A C 1
ATOM 698 O O . TRP A 1 83 ? -1.158 -4.101 3.778 1.00 93.62 83 TRP A O 1
ATOM 708 N N . LEU A 1 84 ? -0.151 -4.483 5.741 1.00 93.75 84 LEU A N 1
ATOM 709 C CA . LEU A 1 84 ? 0.359 -3.116 5.882 1.00 93.75 84 LEU A CA 1
ATOM 710 C C . LEU A 1 84 ? 1.250 -2.708 4.702 1.00 93.75 84 LEU A C 1
ATOM 712 O O . LEU A 1 84 ? 1.158 -1.581 4.221 1.00 93.75 84 LEU A O 1
ATOM 716 N N . ALA A 1 85 ? 2.076 -3.622 4.188 1.00 93.25 85 ALA A N 1
ATOM 717 C CA . ALA A 1 85 ? 2.885 -3.355 3.005 1.00 93.25 85 ALA A CA 1
ATOM 718 C C . ALA A 1 85 ? 2.038 -3.183 1.734 1.00 93.25 85 ALA A C 1
ATOM 720 O O . ALA A 1 85 ? 2.322 -2.300 0.931 1.00 93.25 85 ALA A O 1
ATOM 721 N N . VAL A 1 86 ? 0.982 -3.976 1.561 1.00 94.06 86 VAL A N 1
ATOM 722 C CA . VAL A 1 86 ? 0.037 -3.858 0.439 1.00 94.06 86 VAL A CA 1
ATOM 723 C C . VAL A 1 86 ? -0.733 -2.539 0.498 1.00 94.06 86 VAL A C 1
ATOM 725 O O . VAL A 1 86 ? -0.955 -1.923 -0.537 1.00 94.06 86 VAL A O 1
ATOM 728 N N . ARG A 1 87 ? -1.116 -2.070 1.689 1.00 95.25 87 ARG A N 1
ATOM 729 C CA . ARG A 1 87 ? -1.946 -0.864 1.837 1.00 95.25 87 ARG A CA 1
ATOM 730 C C . ARG A 1 87 ? -1.165 0.440 1.945 1.00 95.25 87 ARG A C 1
ATOM 732 O O . ARG A 1 87 ? -1.661 1.468 1.501 1.00 95.25 87 ARG A O 1
ATOM 739 N N . PHE A 1 88 ? 0.052 0.405 2.485 1.00 94.88 88 PHE A N 1
ATOM 740 C CA . PHE A 1 88 ? 0.836 1.616 2.760 1.00 94.88 88 PHE A CA 1
ATOM 741 C C . PHE A 1 88 ? 2.300 1.527 2.297 1.00 94.88 88 PHE A C 1
ATOM 743 O O . PHE A 1 88 ? 3.049 2.502 2.372 1.00 94.88 88 PHE A O 1
ATOM 750 N N . GLY A 1 89 ? 2.737 0.368 1.805 1.00 92.88 89 GLY A N 1
ATOM 751 C CA . GLY A 1 89 ? 4.131 0.088 1.472 1.00 92.88 89 GLY A CA 1
ATOM 752 C C . GLY A 1 89 ? 4.959 -0.459 2.644 1.00 92.88 89 GLY A C 1
ATOM 753 O O . GLY A 1 89 ? 4.573 -0.396 3.808 1.00 92.88 89 GLY A O 1
ATOM 754 N N . GLU A 1 90 ? 6.130 -1.029 2.335 1.00 90.12 90 GLU A N 1
ATOM 755 C CA . GLU A 1 90 ? 7.064 -1.573 3.338 1.00 90.12 90 GLU A CA 1
ATOM 756 C C . GLU A 1 90 ? 7.601 -0.468 4.271 1.00 90.12 90 GLU A C 1
ATOM 758 O O . GLU A 1 90 ? 7.892 0.637 3.810 1.00 90.12 90 GLU A O 1
ATOM 763 N N . GLU A 1 91 ? 7.795 -0.805 5.553 1.00 86.94 91 GLU A N 1
ATOM 764 C CA . GLU A 1 91 ? 8.236 0.083 6.649 1.00 86.94 91 GLU A CA 1
ATOM 765 C C . GLU A 1 91 ? 9.571 0.806 6.417 1.00 86.94 91 GLU A C 1
ATOM 767 O O . GLU A 1 91 ? 9.856 1.828 7.043 1.00 86.94 91 GLU A O 1
ATOM 772 N N . LYS A 1 92 ? 10.408 0.286 5.518 1.00 80.38 92 LYS A N 1
ATOM 773 C CA . LYS A 1 92 ? 11.756 0.807 5.285 1.00 80.38 92 LYS A CA 1
ATOM 774 C C . LYS A 1 92 ? 11.736 2.292 4.926 1.00 80.38 92 LYS A C 1
ATOM 776 O O . LYS A 1 92 ? 10.938 2.734 4.104 1.00 80.38 92 LYS A O 1
ATOM 781 N N . ARG A 1 93 ? 12.675 3.040 5.509 1.00 69.25 93 ARG A N 1
ATOM 782 C CA . ARG A 1 93 ? 12.874 4.476 5.270 1.00 69.25 93 ARG A CA 1
ATOM 783 C C . ARG A 1 93 ? 13.969 4.717 4.231 1.00 69.25 93 ARG A C 1
ATOM 785 O O . ARG A 1 93 ? 14.886 3.913 4.092 1.00 69.25 93 ARG A O 1
ATOM 792 N N . GLY A 1 94 ? 13.892 5.847 3.529 1.00 68.31 94 GLY A N 1
ATOM 793 C CA . GLY A 1 94 ? 14.935 6.331 2.615 1.00 68.31 94 GLY A CA 1
ATOM 794 C C . GLY A 1 94 ? 14.387 6.798 1.266 1.00 68.31 94 GLY A C 1
ATOM 795 O O . GLY A 1 94 ? 13.240 6.526 0.923 1.00 68.31 94 GLY A O 1
ATOM 796 N N . LYS A 1 95 ? 15.217 7.474 0.457 1.00 65.25 95 LYS A N 1
ATOM 797 C CA . LYS A 1 95 ? 14.802 8.032 -0.852 1.00 65.25 95 LYS A CA 1
ATOM 798 C C . LYS A 1 95 ? 14.209 6.984 -1.809 1.00 65.25 95 LYS A C 1
ATOM 800 O O . LYS A 1 95 ? 13.312 7.296 -2.587 1.00 65.25 95 LYS A O 1
ATOM 805 N N . HIS A 1 96 ? 14.652 5.730 -1.709 1.00 69.94 96 HIS A N 1
ATOM 806 C CA . HIS A 1 96 ? 14.143 4.605 -2.509 1.00 69.94 96 HIS A CA 1
ATOM 807 C C . HIS A 1 96 ? 12.827 4.014 -1.983 1.00 69.94 96 HIS A C 1
ATOM 809 O O . HIS A 1 96 ? 12.282 3.076 -2.565 1.00 69.94 96 HIS A O 1
ATOM 815 N N . HIS A 1 97 ? 12.313 4.553 -0.878 1.00 78.94 97 HIS A N 1
ATOM 816 C CA . HIS A 1 97 ? 11.121 4.073 -0.202 1.00 78.94 97 HIS A CA 1
ATOM 817 C C . HIS A 1 97 ? 9.952 5.062 -0.249 1.00 78.94 97 HIS A C 1
ATOM 819 O O . HIS A 1 97 ? 8.992 4.902 0.498 1.00 78.94 97 HIS A O 1
ATOM 825 N N . THR A 1 98 ? 9.990 6.016 -1.182 1.00 89.50 98 THR A N 1
ATOM 826 C CA . THR A 1 98 ? 8.837 6.881 -1.443 1.00 89.50 98 THR A CA 1
ATOM 827 C C . THR A 1 98 ? 7.628 6.074 -1.929 1.00 89.50 98 THR A C 1
ATOM 829 O O . THR A 1 98 ? 7.777 5.066 -2.629 1.00 89.50 98 THR A O 1
ATOM 832 N N . ARG A 1 99 ? 6.427 6.508 -1.547 1.00 91.06 99 ARG A N 1
ATOM 833 C CA . ARG A 1 99 ? 5.134 5.913 -1.929 1.00 91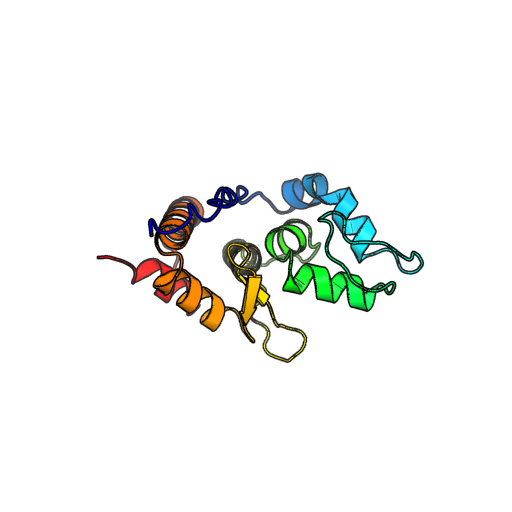.06 99 ARG A CA 1
ATOM 834 C C . ARG A 1 99 ? 4.217 7.004 -2.439 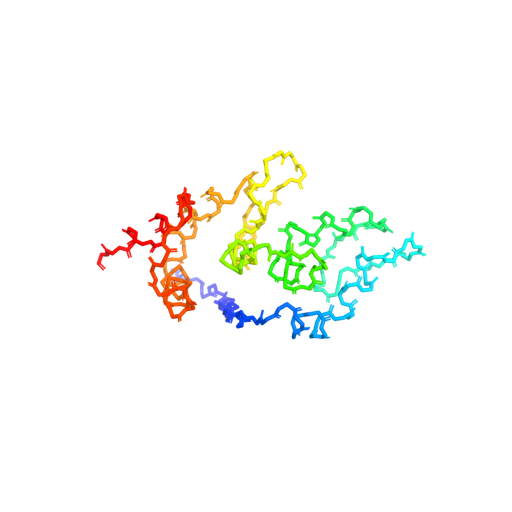1.00 91.06 99 ARG A C 1
ATOM 836 O O . ARG A 1 99 ? 4.361 8.146 -2.016 1.00 91.06 99 ARG A O 1
ATOM 843 N N . VAL A 1 100 ? 3.287 6.668 -3.319 1.00 93.62 100 VAL A N 1
ATOM 844 C CA . VAL A 1 100 ? 2.213 7.593 -3.691 1.00 93.62 100 VAL A CA 1
ATOM 845 C C . VAL A 1 100 ? 0.905 7.205 -3.018 1.00 93.62 100 VAL A C 1
ATOM 847 O O . VAL A 1 100 ? 0.638 6.028 -2.788 1.00 93.62 100 VAL A O 1
ATOM 850 N N . CYS A 1 101 ? 0.054 8.176 -2.721 1.00 95.25 101 CYS A N 1
ATOM 851 C CA . CYS A 1 101 ? -1.345 7.876 -2.473 1.00 95.25 101 CYS A CA 1
ATOM 852 C C . CYS A 1 101 ? -1.961 7.347 -3.776 1.00 95.25 101 CYS A C 1
ATOM 854 O O . CYS A 1 101 ? -1.928 8.039 -4.792 1.00 95.25 101 CYS A O 1
ATOM 856 N N . LEU A 1 102 ? -2.523 6.135 -3.761 1.00 93.25 102 LEU A N 1
ATOM 857 C CA . LEU A 1 102 ? -3.136 5.536 -4.957 1.00 93.25 102 LEU A CA 1
ATOM 858 C C . LEU A 1 102 ? -4.435 6.243 -5.379 1.00 93.25 102 LEU A C 1
ATOM 860 O O . LEU A 1 102 ? -4.904 6.037 -6.493 1.00 93.25 102 LEU A O 1
ATOM 864 N N . LEU A 1 103 ? -4.998 7.091 -4.511 1.00 92.88 103 LEU A N 1
ATOM 865 C CA . LEU A 1 103 ? -6.223 7.846 -4.778 1.00 92.88 103 LEU A CA 1
ATOM 866 C C . LEU A 1 103 ? -5.954 9.192 -5.462 1.00 92.88 103 LEU A C 1
ATOM 868 O O . LEU A 1 103 ? -6.735 9.606 -6.313 1.00 92.88 103 LEU A O 1
ATOM 872 N N . CYS A 1 104 ? -4.864 9.879 -5.099 1.00 93.81 104 CYS A N 1
ATOM 87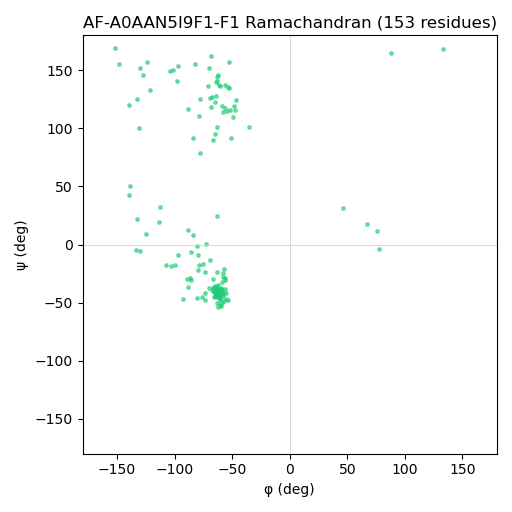3 C CA . CYS A 1 104 ? -4.592 11.248 -5.561 1.00 93.81 104 CYS A CA 1
ATOM 874 C C . CYS A 1 104 ? -3.187 11.476 -6.146 1.00 93.81 104 CYS A C 1
ATOM 876 O O . CYS A 1 104 ? -2.898 12.563 -6.639 1.00 93.81 104 CYS A O 1
ATOM 878 N N . GLY A 1 105 ? -2.295 10.484 -6.095 1.00 92.31 105 GLY A N 1
ATOM 879 C CA . GLY A 1 105 ? -0.947 10.550 -6.671 1.00 92.31 105 GLY A CA 1
ATOM 880 C C . GLY A 1 105 ? 0.092 11.337 -5.859 1.00 92.31 105 GLY A C 1
ATOM 881 O O . GLY A 1 105 ? 1.268 11.347 -6.235 1.00 92.31 105 GLY A O 1
ATOM 882 N N . VAL A 1 106 ? -0.289 11.964 -4.738 1.00 95.38 106 VAL A N 1
ATOM 883 C CA . VAL A 1 106 ? 0.645 12.695 -3.859 1.00 95.38 106 VAL A CA 1
ATOM 884 C C . VAL A 1 106 ? 1.714 11.743 -3.317 1.00 95.38 106 VAL A C 1
ATOM 886 O O . VAL A 1 106 ? 1.410 10.615 -2.940 1.00 95.38 106 VAL A O 1
ATOM 889 N N . SER A 1 107 ? 2.979 12.174 -3.311 1.00 94.38 107 SER A N 1
ATOM 890 C CA . SER A 1 107 ? 4.127 11.354 -2.900 1.00 94.38 107 SER A CA 1
ATOM 891 C C . SER A 1 107 ? 4.549 11.610 -1.451 1.00 94.38 107 SER A C 1
ATOM 893 O O . SER A 1 107 ? 4.667 12.755 -1.031 1.00 94.38 107 SER A O 1
ATOM 895 N N . PHE A 1 108 ? 4.909 10.543 -0.740 1.00 94.19 108 PHE A N 1
ATOM 896 C CA . PHE A 1 108 ? 5.346 10.548 0.655 1.00 94.19 108 PHE A CA 1
ATOM 897 C C . PHE A 1 108 ? 6.683 9.829 0.806 1.00 94.19 108 PHE A C 1
ATOM 899 O O . PHE A 1 108 ? 6.967 8.867 0.090 1.00 94.19 108 PHE A O 1
ATOM 906 N N . ILE A 1 109 ? 7.517 10.298 1.737 1.00 91.69 109 ILE A N 1
ATOM 907 C CA . ILE A 1 109 ? 8.842 9.716 2.015 1.00 91.69 109 ILE A CA 1
ATOM 908 C C . ILE A 1 109 ? 8.782 8.448 2.874 1.00 91.69 109 ILE A C 1
ATOM 910 O O . ILE A 1 109 ? 9.743 7.679 2.883 1.00 91.69 109 ILE A O 1
ATOM 914 N N . ASP A 1 110 ? 7.660 8.218 3.556 1.00 91.06 110 ASP A N 1
ATOM 915 C CA . ASP A 1 110 ? 7.380 7.005 4.313 1.00 91.06 110 ASP A CA 1
ATOM 916 C C . ASP A 1 110 ? 5.871 6.718 4.381 1.00 91.06 110 ASP A C 1
ATOM 918 O O . ASP A 1 110 ? 5.031 7.535 3.994 1.00 91.06 110 ASP A O 1
ATOM 922 N N . ARG A 1 111 ? 5.546 5.516 4.862 1.00 93.38 111 ARG A N 1
ATOM 923 C CA . ARG A 1 111 ? 4.179 4.996 4.950 1.00 93.38 111 ARG A CA 1
ATOM 924 C C . ARG A 1 111 ? 3.326 5.632 6.056 1.00 93.38 111 ARG A C 1
ATOM 926 O O . ARG A 1 111 ? 2.106 5.620 5.943 1.00 93.38 111 ARG A O 1
ATOM 933 N N . ASN A 1 112 ? 3.938 6.196 7.099 1.00 93.94 112 ASN A N 1
ATOM 934 C CA . ASN A 1 112 ? 3.201 6.844 8.186 1.00 93.94 112 ASN A CA 1
ATOM 935 C C . ASN A 1 112 ? 2.641 8.185 7.711 1.00 93.94 112 ASN A C 1
ATOM 937 O O . ASN A 1 112 ? 1.484 8.491 7.978 1.00 93.94 112 ASN A O 1
ATOM 941 N N . LEU A 1 113 ? 3.433 8.951 6.952 1.00 94.94 113 LEU A N 1
ATOM 942 C CA . LEU A 1 113 ? 2.958 10.179 6.309 1.00 94.94 113 LEU A CA 1
ATOM 943 C C . LEU A 1 113 ? 1.818 9.896 5.324 1.00 94.94 113 LEU A C 1
ATOM 945 O O . LEU A 1 113 ? 0.840 10.634 5.300 1.00 94.94 113 LEU A O 1
ATOM 949 N N . LEU A 1 114 ? 1.906 8.801 4.560 1.00 96.06 114 LEU A N 1
ATOM 950 C CA . LEU A 1 114 ? 0.805 8.357 3.703 1.00 96.06 114 LEU A CA 1
ATOM 951 C C . LEU A 1 114 ? -0.452 8.008 4.521 1.00 96.06 114 LEU A C 1
ATOM 953 O O . LEU A 1 114 ? -1.551 8.378 4.125 1.00 96.06 114 LEU A O 1
ATOM 957 N N . ALA A 1 115 ? -0.312 7.312 5.652 1.00 96.31 115 ALA A N 1
ATOM 958 C CA . ALA A 1 115 ? -1.450 6.977 6.507 1.00 96.31 115 ALA A CA 1
ATOM 959 C C . ALA A 1 115 ? -2.126 8.227 7.097 1.00 96.31 115 ALA A C 1
ATOM 961 O O . ALA A 1 115 ? -3.352 8.303 7.106 1.00 96.31 115 ALA A O 1
ATOM 962 N N . MET A 1 116 ? -1.347 9.226 7.528 1.00 96.50 116 MET A N 1
ATOM 963 C CA . MET A 1 116 ? -1.893 10.516 7.973 1.00 96.50 116 MET A CA 1
ATOM 964 C C . MET A 1 116 ? -2.596 11.258 6.833 1.00 96.50 116 MET A C 1
ATOM 966 O O . MET A 1 116 ? -3.715 11.719 7.019 1.00 96.50 116 MET A O 1
ATOM 970 N N . HIS A 1 117 ? -2.009 11.280 5.631 1.00 96.56 117 HIS A N 1
ATOM 971 C CA . HIS A 1 117 ? -2.667 11.840 4.446 1.00 96.56 117 HIS A CA 1
ATOM 972 C C . HIS A 1 117 ? -4.004 11.154 4.150 1.00 96.56 117 HIS A C 1
ATOM 974 O O . HIS A 1 117 ? -4.988 11.821 3.862 1.00 96.56 117 HIS A O 1
ATOM 980 N N . LEU A 1 118 ? -4.069 9.820 4.227 1.00 95.94 118 LEU A N 1
ATOM 981 C CA . LEU A 1 118 ? -5.326 9.093 4.022 1.00 95.94 118 LEU A CA 1
ATOM 982 C C . LEU A 1 118 ? -6.369 9.453 5.089 1.00 95.94 118 LEU A C 1
ATOM 984 O O . LEU A 1 118 ? -7.540 9.567 4.752 1.00 95.94 118 LEU A O 1
ATOM 988 N N . LYS A 1 119 ? -5.950 9.677 6.339 1.00 95.88 119 LYS A N 1
ATOM 989 C CA . LYS A 1 119 ? -6.837 10.133 7.419 1.00 95.88 119 LYS A CA 1
ATOM 990 C C . LYS A 1 119 ? -7.437 11.508 7.133 1.00 95.88 119 LYS A C 1
ATOM 992 O O . LYS A 1 119 ? -8.620 11.709 7.373 1.00 95.88 119 LYS A O 1
ATOM 997 N N . GLU A 1 120 ? -6.626 12.438 6.645 1.00 96.00 120 GLU A N 1
ATOM 998 C CA . GLU A 1 120 ? -7.033 13.831 6.431 1.00 96.00 120 GLU A CA 1
ATOM 999 C C . GLU A 1 120 ? -7.813 14.013 5.120 1.00 96.00 120 GLU A C 1
ATOM 1001 O O . GLU A 1 120 ? -8.872 14.632 5.103 1.00 96.00 120 GLU A O 1
ATOM 1006 N N . GLU A 1 121 ? -7.324 13.431 4.025 1.00 96.62 121 GLU A N 1
ATOM 1007 C CA . GLU A 1 121 ? -7.810 13.717 2.668 1.00 96.62 121 GLU A CA 1
ATOM 1008 C C . GLU A 1 121 ? -8.723 12.619 2.101 1.00 96.62 121 GLU A C 1
ATOM 1010 O O . GLU A 1 121 ? -9.442 12.838 1.120 1.00 96.62 121 GLU A O 1
ATOM 1015 N N . HIS A 1 122 ? -8.687 11.412 2.676 1.00 94.75 122 HIS A N 1
ATOM 1016 C CA . HIS A 1 122 ? -9.412 10.238 2.178 1.00 94.75 122 HIS A CA 1
ATOM 1017 C C . HIS A 1 122 ? -10.063 9.392 3.300 1.00 94.75 122 HIS A C 1
ATOM 1019 O O . HIS A 1 122 ? -9.891 8.166 3.313 1.00 94.75 122 HIS A O 1
ATOM 1025 N N . PRO A 1 123 ? -10.829 10.002 4.228 1.00 94.19 123 PRO A N 1
ATOM 1026 C CA . PRO A 1 123 ? -11.318 9.330 5.437 1.00 94.19 123 PRO A CA 1
ATOM 1027 C C . PRO A 1 123 ? -12.243 8.136 5.154 1.00 94.19 123 PRO A C 1
ATOM 1029 O O . PRO A 1 123 ? -12.173 7.123 5.850 1.00 94.19 123 PRO A O 1
ATOM 1032 N N . GLU A 1 124 ? -13.059 8.197 4.095 1.00 92.81 124 GLU A N 1
ATOM 1033 C CA . GLU A 1 124 ? -13.913 7.072 3.674 1.00 92.81 124 GLU A CA 1
ATOM 1034 C C . GLU A 1 124 ? -13.069 5.839 3.313 1.00 92.81 124 GLU A C 1
ATOM 1036 O O . GLU A 1 124 ? -13.306 4.742 3.810 1.00 92.81 124 GLU A O 1
ATOM 1041 N N . TYR A 1 125 ? -11.998 6.031 2.538 1.00 93.00 125 TYR A N 1
ATOM 1042 C CA . TYR A 1 125 ? -11.091 4.942 2.177 1.00 93.00 125 TYR A CA 1
ATOM 1043 C C . TYR A 1 125 ? -10.332 4.402 3.394 1.00 93.00 125 TYR A C 1
ATOM 1045 O O . TYR A 1 125 ? -10.110 3.197 3.503 1.00 93.00 125 TYR A O 1
ATOM 1053 N N . LEU A 1 126 ? -9.936 5.271 4.331 1.00 93.81 126 LEU A N 1
ATOM 1054 C CA . LEU A 1 126 ? -9.306 4.826 5.574 1.00 93.81 126 LEU A CA 1
ATOM 1055 C C . LEU A 1 126 ? -10.279 4.005 6.441 1.00 93.81 126 LEU A C 1
ATOM 1057 O O . LEU A 1 126 ? -9.861 3.028 7.063 1.00 93.81 126 LEU A O 1
ATOM 1061 N N . THR A 1 127 ? -11.566 4.359 6.442 1.00 92.94 127 THR A N 1
ATOM 1062 C CA . THR A 1 127 ? -12.634 3.616 7.130 1.00 92.94 127 THR A CA 1
ATOM 1063 C C . THR A 1 127 ? -12.815 2.218 6.540 1.00 92.94 127 THR A C 1
ATOM 1065 O O . THR A 1 127 ? -12.891 1.236 7.285 1.00 92.94 127 THR A O 1
ATOM 1068 N N . ASP A 1 128 ? -12.799 2.095 5.213 1.00 93.31 128 ASP A N 1
ATOM 1069 C CA . ASP A 1 128 ? -12.862 0.791 4.552 1.00 93.31 128 ASP A CA 1
ATOM 1070 C C . ASP A 1 128 ? -11.622 -0.064 4.878 1.00 93.31 128 ASP A C 1
ATOM 1072 O O . ASP A 1 128 ? -11.741 -1.249 5.197 1.00 93.31 128 ASP A O 1
ATOM 1076 N N . LEU A 1 129 ? -10.422 0.537 4.879 1.00 93.81 129 LEU A N 1
ATOM 1077 C CA . LEU A 1 129 ? -9.187 -0.151 5.280 1.00 93.81 129 LEU A CA 1
ATOM 1078 C C . LEU A 1 129 ? -9.224 -0.627 6.734 1.00 93.81 129 LEU A C 1
ATOM 1080 O O . LEU A 1 129 ? -8.733 -1.715 7.034 1.00 93.81 129 LEU A O 1
ATOM 1084 N N . ARG A 1 130 ? -9.786 0.176 7.641 1.00 93.00 130 ARG A N 1
ATOM 1085 C CA . ARG A 1 130 ? -9.981 -0.199 9.046 1.00 93.00 130 ARG A CA 1
ATOM 1086 C C . ARG A 1 130 ? -10.913 -1.400 9.159 1.00 93.00 130 ARG A C 1
ATOM 1088 O O . ARG A 1 130 ? -10.601 -2.327 9.901 1.00 93.00 130 ARG A O 1
ATOM 1095 N N . THR A 1 131 ? -12.023 -1.389 8.426 1.00 92.44 131 THR A N 1
ATOM 1096 C CA . THR A 1 131 ? -12.995 -2.491 8.418 1.00 92.44 131 THR A CA 1
ATOM 1097 C C . THR A 1 131 ? -12.336 -3.782 7.941 1.00 92.44 131 THR A C 1
ATOM 1099 O O . THR A 1 131 ? -12.332 -4.761 8.682 1.00 92.44 131 THR A O 1
ATOM 1102 N N . GLU A 1 132 ? -11.657 -3.751 6.788 1.00 93.31 132 GLU A N 1
ATOM 1103 C CA . GLU A 1 132 ? -10.922 -4.913 6.270 1.00 93.31 132 GLU A CA 1
ATOM 1104 C C . GLU A 1 132 ? -9.861 -5.408 7.272 1.00 93.31 132 GLU A C 1
ATOM 1106 O O . GLU A 1 132 ? -9.692 -6.610 7.473 1.00 93.31 132 GLU A O 1
ATOM 1111 N N . PHE A 1 133 ? -9.140 -4.496 7.932 1.00 92.50 133 PHE A N 1
ATOM 1112 C CA . PHE A 1 133 ? -8.129 -4.861 8.924 1.00 92.50 133 PHE A CA 1
ATOM 1113 C C . PHE A 1 133 ? -8.728 -5.588 10.135 1.00 92.50 133 PHE A C 1
ATOM 1115 O O . PHE A 1 133 ? -8.173 -6.594 10.581 1.00 92.50 133 PHE A O 1
ATOM 1122 N N . LEU A 1 134 ? -9.843 -5.083 10.670 1.00 91.50 134 LEU A N 1
ATOM 1123 C CA . LEU A 1 134 ? -10.529 -5.687 11.814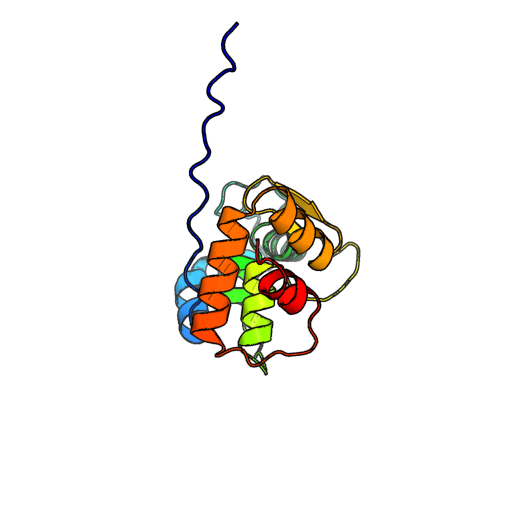 1.00 91.50 134 LEU A CA 1
ATOM 1124 C C . LEU A 1 134 ? -11.098 -7.065 11.461 1.00 91.50 134 LEU A C 1
ATOM 1126 O O . LEU A 1 134 ? -10.950 -7.993 12.251 1.00 91.50 134 LEU A O 1
ATOM 1130 N N . GLU A 1 135 ? -11.665 -7.218 10.263 1.00 91.69 135 GLU A N 1
ATOM 1131 C CA . GLU A 1 135 ? -12.180 -8.499 9.764 1.00 91.69 135 GLU A CA 1
ATOM 1132 C C . GLU A 1 135 ? -11.082 -9.561 9.605 1.00 91.69 135 GLU A C 1
ATOM 1134 O O . GLU A 1 135 ? -11.318 -10.741 9.859 1.00 91.69 135 GLU A O 1
ATOM 1139 N N . LEU A 1 136 ? -9.877 -9.162 9.183 1.00 91.44 136 LEU A N 1
ATOM 1140 C CA . LEU A 1 136 ? -8.786 -10.097 8.894 1.00 91.44 136 LEU A CA 1
ATOM 1141 C C . LEU A 1 136 ? -7.942 -10.487 10.111 1.00 91.44 136 LEU A C 1
ATOM 1143 O O . LEU A 1 136 ? -7.359 -11.573 10.106 1.00 91.44 136 LEU A O 1
ATOM 1147 N N . PHE A 1 137 ? -7.795 -9.601 11.100 1.00 90.88 137 PHE A N 1
ATOM 1148 C CA . PHE A 1 137 ? -6.774 -9.751 12.148 1.00 90.88 137 PHE A CA 1
ATOM 1149 C C . PHE A 1 137 ? -7.311 -9.724 13.583 1.00 90.88 137 PHE A C 1
ATOM 1151 O O . PHE A 1 137 ? -6.499 -9.667 14.502 1.00 90.88 137 PHE A O 1
ATOM 1158 N N . ASP A 1 138 ? -8.634 -9.749 13.779 1.00 83.44 138 ASP A N 1
ATOM 1159 C CA . ASP A 1 138 ? -9.314 -9.865 15.087 1.00 83.44 138 ASP A CA 1
ATOM 1160 C C . ASP A 1 138 ? -8.753 -8.934 16.186 1.00 83.44 138 ASP A C 1
ATOM 1162 O O . ASP A 1 138 ? -8.702 -9.254 17.370 1.00 83.44 138 ASP A O 1
ATOM 1166 N N . GLY A 1 139 ? -8.246 -7.763 15.787 1.00 66.56 139 GLY A N 1
ATOM 1167 C CA . GLY A 1 139 ? -7.648 -6.804 16.714 1.00 66.56 139 GLY A CA 1
ATOM 1168 C C . GLY A 1 139 ? -6.334 -7.246 17.377 1.00 66.56 139 GLY A C 1
ATOM 1169 O O . GLY A 1 139 ? -5.938 -6.619 18.359 1.00 66.56 139 GLY A O 1
ATOM 1170 N N . GLU A 1 140 ? -5.609 -8.252 16.865 1.00 68.56 140 GLU A N 1
ATOM 1171 C CA . GLU A 1 140 ? -4.239 -8.540 17.315 1.00 68.56 140 GLU A CA 1
ATOM 1172 C C . GLU A 1 140 ? -3.301 -7.387 16.915 1.00 68.56 140 GLU A C 1
ATOM 1174 O O . GLU A 1 140 ? -2.716 -7.320 15.827 1.00 68.56 140 GLU A O 1
ATOM 1179 N N . ILE A 1 141 ? -3.188 -6.412 17.814 1.00 61.66 141 ILE A N 1
ATOM 1180 C CA . ILE A 1 141 ? -2.424 -5.186 17.615 1.00 61.66 141 ILE A CA 1
ATOM 1181 C C . ILE A 1 141 ? -0.941 -5.482 17.822 1.00 61.66 141 ILE A C 1
ATOM 1183 O O . ILE A 1 141 ? -0.464 -5.683 18.940 1.00 61.66 141 ILE A O 1
ATOM 1187 N N . LYS A 1 142 ? -0.173 -5.427 16.734 1.00 64.12 142 LYS A N 1
ATOM 1188 C CA . LYS A 1 142 ? 1.266 -5.167 16.829 1.00 64.12 142 LYS A CA 1
ATOM 1189 C C . LYS A 1 142 ? 1.499 -3.665 16.942 1.00 64.12 142 LYS A C 1
ATOM 1191 O O . LYS A 1 142 ? 0.692 -2.867 16.476 1.00 64.12 142 LYS A O 1
ATOM 1196 N N . SER A 1 143 ? 2.633 -3.297 17.531 1.00 82.81 143 SER A N 1
ATOM 1197 C CA . SER A 1 143 ? 3.107 -1.934 17.822 1.00 82.81 143 SER A CA 1
ATOM 1198 C C . SER A 1 143 ? 3.358 -1.031 16.596 1.00 82.81 143 SER A C 1
ATOM 1200 O O . SER A 1 143 ? 4.160 -0.100 16.660 1.00 82.81 143 SER A O 1
ATOM 1202 N N . ASP A 1 144 ? 2.702 -1.293 15.465 1.00 90.12 144 ASP A N 1
ATOM 1203 C CA . ASP A 1 144 ? 2.868 -0.538 14.230 1.00 90.12 144 ASP A CA 1
ATOM 1204 C C . ASP A 1 144 ? 2.105 0.803 14.303 1.00 90.12 144 ASP A C 1
ATOM 1206 O O . ASP A 1 144 ? 0.892 0.806 14.543 1.00 90.12 144 ASP A O 1
ATOM 1210 N N . PRO A 1 145 ? 2.765 1.956 14.074 1.00 92.00 145 PRO A N 1
ATOM 1211 C CA . PRO A 1 145 ? 2.117 3.267 14.131 1.00 92.00 145 PRO A CA 1
ATOM 1212 C C . PRO A 1 145 ? 0.909 3.422 13.200 1.00 92.00 145 PRO A C 1
ATOM 1214 O O . PRO A 1 145 ? -0.002 4.184 13.519 1.00 92.00 145 PRO A O 1
ATOM 1217 N N . ILE A 1 146 ? 0.876 2.710 12.070 1.00 93.31 146 ILE A N 1
ATOM 1218 C CA . ILE A 1 146 ? -0.260 2.766 11.139 1.00 93.31 146 ILE A CA 1
ATOM 1219 C C . ILE A 1 146 ? -1.490 2.093 11.734 1.00 93.31 146 ILE A C 1
ATOM 1221 O O . ILE A 1 146 ? -2.597 2.595 11.564 1.00 93.31 146 ILE A O 1
ATOM 1225 N N . VAL A 1 147 ? -1.308 0.989 12.463 1.00 92.50 147 VAL A N 1
ATOM 1226 C CA . VAL A 1 147 ? -2.418 0.308 13.142 1.00 92.50 147 VAL A CA 1
ATOM 1227 C C . VAL A 1 147 ? -3.055 1.253 14.155 1.00 92.50 147 VAL A C 1
ATOM 1229 O O . VAL A 1 147 ? -4.274 1.349 14.217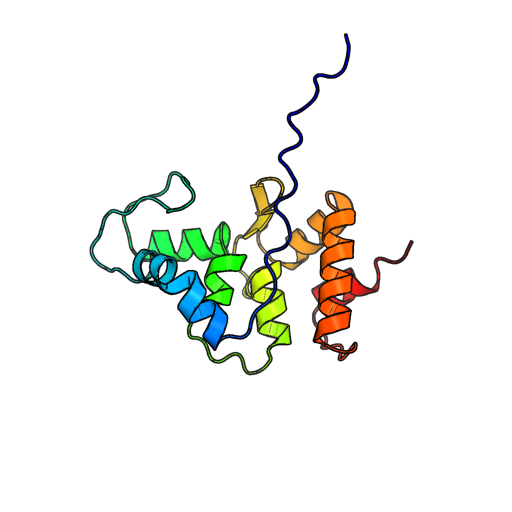 1.00 92.50 147 VAL A O 1
ATOM 1232 N N . ARG A 1 148 ? -2.248 2.043 14.870 1.00 90.94 148 ARG A N 1
ATOM 1233 C CA . ARG A 1 148 ? -2.769 3.086 15.756 1.00 90.94 148 ARG A CA 1
ATOM 1234 C C . ARG A 1 148 ? -3.597 4.131 14.996 1.00 90.94 148 ARG A C 1
ATOM 1236 O O . ARG A 1 148 ? -4.708 4.421 15.414 1.00 90.94 148 ARG A O 1
ATOM 1243 N N . ILE A 1 149 ? -3.110 4.629 13.855 1.00 92.25 149 ILE A N 1
ATOM 1244 C CA . ILE A 1 149 ? -3.859 5.585 13.013 1.00 92.25 149 ILE A CA 1
ATOM 1245 C C . ILE A 1 149 ? -5.197 4.992 12.542 1.00 92.25 149 ILE A C 1
ATOM 1247 O O . ILE A 1 149 ? -6.208 5.688 12.576 1.00 92.25 149 ILE A O 1
ATOM 1251 N N . LEU A 1 150 ? -5.209 3.719 12.134 1.00 91.38 150 LEU A N 1
ATOM 1252 C CA . LEU A 1 150 ? -6.421 3.013 11.705 1.00 91.38 150 LEU A CA 1
ATOM 1253 C C . LEU A 1 150 ? -7.434 2.850 12.844 1.00 91.38 150 LEU A C 1
ATOM 1255 O O . LEU A 1 150 ? -8.632 2.965 12.611 1.00 91.38 150 LEU A O 1
ATOM 1259 N N . LEU A 1 151 ? -6.971 2.564 14.062 1.00 90.12 151 LEU A N 1
ATOM 1260 C CA . LEU A 1 151 ? -7.847 2.263 15.196 1.00 90.12 151 LEU A CA 1
ATOM 1261 C C . LEU A 1 151 ? -8.311 3.507 15.966 1.00 90.12 151 LEU A C 1
ATOM 1263 O O . LEU A 1 151 ? -9.408 3.484 16.513 1.00 90.12 151 LEU A O 1
ATOM 1267 N N . GLU A 1 152 ? -7.520 4.582 15.986 1.00 86.81 152 GLU A N 1
ATOM 1268 C CA . GLU A 1 152 ? -7.869 5.864 16.623 1.00 86.81 152 GLU A CA 1
ATOM 1269 C C . GLU A 1 152 ? -8.803 6.733 15.769 1.00 86.81 152 GLU A C 1
ATOM 1271 O O . GLU A 1 152 ? -9.282 7.763 16.237 1.00 86.81 152 GLU A O 1
ATOM 1276 N N . HIS A 1 153 ? -9.055 6.364 14.511 1.00 68.50 153 HIS A N 1
ATOM 1277 C CA . HIS A 1 153 ? -10.025 7.054 13.666 1.00 68.50 153 HIS A CA 1
ATOM 1278 C C . HIS A 1 153 ? -11.447 6.612 14.046 1.00 68.50 153 HIS A C 1
ATOM 1280 O O . HIS A 1 153 ? -12.036 5.732 13.417 1.00 68.50 153 HIS A O 1
ATOM 1286 N N . VAL A 1 154 ? -11.947 7.180 15.144 1.00 58.47 154 VAL A N 1
ATOM 1287 C CA . VAL A 1 154 ? -13.323 7.041 15.624 1.00 58.47 154 VAL A CA 1
ATOM 1288 C C . VAL A 1 154 ? -13.829 8.446 15.924 1.00 58.47 154 VAL A C 1
ATOM 1290 O O . VAL A 1 154 ? -13.486 9.001 16.964 1.00 58.47 154 VAL A O 1
ATOM 1293 N N . ASP A 1 155 ? -14.610 8.996 15.000 1.00 56.59 155 ASP A N 1
ATOM 1294 C CA . ASP A 1 155 ? -15.494 10.141 15.236 1.00 56.59 155 ASP A CA 1
ATOM 1295 C C . ASP A 1 155 ? -16.933 9.705 14.929 1.00 56.59 155 ASP A C 1
ATOM 1297 O O . ASP A 1 155 ? -17.137 9.065 13.868 1.00 56.59 155 ASP A O 1
#

pLDDT: mean 82.32, std 15.1, range [38.41, 96.62]

Mean predicted aligned error: 7.32 Å

Foldseek 3Di:
DDPPPPPQPPQPPPDAQDDLVVLQVVLVVLVCVLPPQDFQDDDPVRDDDGGGSLRSLLCCQAAVQLSPLSNDPDDDPDVLQSLLCNQQRHQDFDPSNWHADNRPRHIDRGSLVVLVCCVPPPVVVLQVSLVSSCVPPVPPDDPDVSNVSS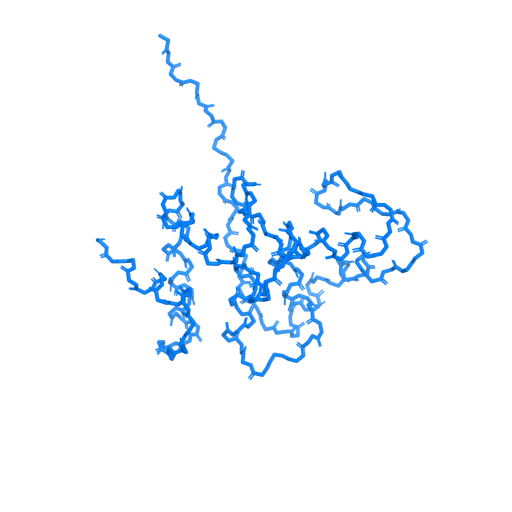VVPDD

Organism: NCBI:txid1317129

Secondary structure (DSSP, 8-state):
-PPP------PPP-PPP--HHHHHHHTHHHHHHHH-SS-----TT-----S-HHHHHHHHHHH-HHHHHHH-----S-HHHHHHHHHH--S--SGGG-EE-TTT--EESSHHHHHHHHHHH-HHHHHHHHHHHHHHHTT---S-HHHHHHHH---

Sequence (155 aa):
MSPTEKNRIKHPSITPFVSSANGRDKYAEDRILWRASHCTRSCKYGCIHDVTHTAMMTHYRKFHYDVYYLAAHRSWEHEQRRWLAVRFGEEKRGKHHTRVCLLCGVSFIDRNLLAMHLKEEHPEYLTDLRTEFLELFDGEIKSDPIVRILLEHVD

InterPro domains:
  IPR013087 Zinc finger C2H2-type [PS00028] (101-122)